Protein AF-A0A916NRS0-F1 (afdb_monomer_lite)

Sequence (95 aa):
MTFYEELRAFFKKYDPARIRLAKKIAAKYRKPRGQKAVMRRLKEVYAAGGPDKFDFSAGKKPAVEAAPVAEAPVVEEATSENTENSSDERTEVSE

Radius of gyration: 20.65 Å; chains: 1; bounding box: 33×52×65 Å

Structure (mmCIF, N/CA/C/O backbone):
data_AF-A0A916NRS0-F1
#
_entry.id   AF-A0A916NRS0-F1
#
loop_
_atom_site.group_PDB
_atom_site.id
_atom_site.type_symbol
_atom_site.label_atom_id
_atom_site.label_alt_id
_atom_site.label_comp_id
_atom_site.label_asym_id
_atom_site.label_entity_id
_atom_site.label_seq_id
_atom_site.pdbx_PDB_ins_code
_atom_site.Cartn_x
_atom_site.Cartn_y
_atom_site.Cartn_z
_atom_site.occupancy
_atom_site.B_iso_or_equiv
_atom_site.auth_seq_id
_atom_site.auth_comp_id
_atom_site.auth_asym_id
_atom_site.auth_atom_id
_atom_site.pdbx_PDB_model_num
ATOM 1 N N . MET A 1 1 ? 1.138 11.663 9.158 1.00 71.38 1 MET A N 1
ATOM 2 C CA . MET A 1 1 ? 0.730 11.102 7.851 1.00 71.38 1 MET A CA 1
ATOM 3 C C . MET A 1 1 ? -0.428 10.141 8.043 1.00 71.38 1 MET A C 1
ATOM 5 O O . MET A 1 1 ? -0.470 9.441 9.050 1.00 71.38 1 MET A O 1
ATOM 9 N N . THR A 1 2 ? -1.376 10.119 7.108 1.00 89.50 2 THR A N 1
ATOM 10 C CA . THR A 1 2 ? -2.490 9.157 7.113 1.00 89.50 2 THR A CA 1
ATOM 11 C C . THR A 1 2 ? -2.100 7.845 6.424 1.00 89.50 2 THR A C 1
ATOM 13 O O . THR A 1 2 ? -1.259 7.820 5.530 1.00 89.50 2 THR A O 1
ATOM 16 N N . PHE A 1 3 ? -2.766 6.734 6.765 1.00 92.19 3 PHE A N 1
ATOM 17 C CA . PHE A 1 3 ? -2.526 5.438 6.107 1.00 92.19 3 PHE A CA 1
ATOM 18 C C . PHE A 1 3 ? -2.709 5.488 4.578 1.00 92.19 3 PHE A C 1
ATOM 20 O O . PHE A 1 3 ? -2.026 4.798 3.823 1.00 92.19 3 PHE A O 1
ATOM 27 N N . TYR A 1 4 ? -3.638 6.320 4.102 1.00 93.81 4 TYR A N 1
ATOM 28 C CA . TYR A 1 4 ? -3.833 6.533 2.673 1.00 93.81 4 TYR A CA 1
ATOM 29 C C . TYR A 1 4 ? -2.653 7.272 2.029 1.00 93.81 4 TYR A C 1
ATOM 31 O O . TYR A 1 4 ? -2.246 6.896 0.931 1.00 93.81 4 TYR A O 1
ATOM 39 N N . GLU A 1 5 ? -2.098 8.291 2.690 1.00 94.06 5 GLU A N 1
ATOM 40 C CA . GLU A 1 5 ? -0.900 8.996 2.215 1.00 94.06 5 GLU A CA 1
ATOM 41 C C . GLU A 1 5 ? 0.297 8.056 2.120 1.00 94.06 5 GLU A C 1
ATOM 43 O O . GLU A 1 5 ? 0.983 8.065 1.099 1.00 94.06 5 GLU A O 1
ATOM 48 N N . GLU A 1 6 ? 0.493 7.193 3.119 1.00 93.19 6 GLU A N 1
ATOM 49 C CA . GLU A 1 6 ? 1.562 6.190 3.104 1.00 93.19 6 GLU A CA 1
ATOM 50 C C . GLU A 1 6 ? 1.424 5.230 1.917 1.00 93.19 6 GLU A C 1
ATOM 52 O O . GLU A 1 6 ? 2.379 5.018 1.167 1.00 93.19 6 GLU A O 1
ATOM 57 N N . LEU A 1 7 ? 0.221 4.687 1.692 1.00 94.38 7 LEU A N 1
ATOM 58 C CA . LEU A 1 7 ? -0.049 3.833 0.534 1.00 94.38 7 LEU A CA 1
ATOM 59 C C . LEU A 1 7 ? 0.153 4.591 -0.777 1.00 94.38 7 LEU A C 1
ATOM 61 O O . LEU A 1 7 ? 0.740 4.063 -1.717 1.00 94.38 7 LEU A O 1
ATOM 65 N N . ARG A 1 8 ? -0.331 5.832 -0.862 1.00 94.69 8 ARG A N 1
ATOM 66 C CA . ARG A 1 8 ? -0.210 6.648 -2.072 1.00 94.69 8 ARG A CA 1
ATOM 67 C C . ARG A 1 8 ? 1.254 6.932 -2.396 1.00 94.69 8 ARG A C 1
ATOM 69 O O . ARG A 1 8 ? 1.626 6.811 -3.559 1.00 94.69 8 ARG A O 1
ATOM 76 N N . ALA A 1 9 ? 2.067 7.273 -1.398 1.00 94.50 9 ALA A N 1
ATOM 77 C CA . ALA A 1 9 ? 3.504 7.473 -1.556 1.00 94.50 9 ALA A CA 1
ATOM 78 C C . ALA A 1 9 ? 4.204 6.173 -1.976 1.00 94.50 9 ALA A C 1
ATOM 80 O O . ALA A 1 9 ? 5.002 6.180 -2.913 1.00 94.50 9 ALA A O 1
ATOM 81 N N . PHE A 1 10 ? 3.837 5.047 -1.356 1.00 94.31 10 PHE A N 1
ATOM 82 C CA . PHE A 1 10 ? 4.352 3.726 -1.710 1.00 94.31 10 PHE A CA 1
ATOM 83 C C . PHE A 1 10 ? 4.063 3.371 -3.176 1.00 94.31 10 PHE A C 1
ATOM 85 O O . PHE A 1 10 ? 4.989 3.115 -3.944 1.00 94.31 10 PHE A O 1
ATOM 92 N N . PHE A 1 11 ? 2.799 3.431 -3.604 1.00 93.81 11 PHE A N 1
ATOM 93 C CA . PHE A 1 11 ? 2.438 3.145 -4.995 1.00 93.81 11 PHE A CA 1
ATOM 94 C C . PHE A 1 11 ? 3.044 4.165 -5.961 1.00 93.81 11 PHE A C 1
ATOM 96 O O . PHE A 1 11 ? 3.499 3.781 -7.026 1.00 93.81 11 PHE A O 1
ATOM 103 N N . LYS A 1 12 ? 3.149 5.449 -5.601 1.00 94.44 12 LYS A N 1
ATOM 104 C CA . LYS A 1 12 ? 3.804 6.443 -6.467 1.00 94.44 12 LYS A CA 1
ATOM 105 C C . LYS A 1 12 ? 5.278 6.102 -6.740 1.00 94.44 12 LYS A C 1
ATOM 107 O O . LYS A 1 12 ? 5.746 6.377 -7.839 1.00 94.44 12 LYS A O 1
ATOM 112 N N . LYS A 1 13 ? 5.982 5.510 -5.766 1.00 93.50 13 LYS A N 1
ATOM 113 C CA . LYS A 1 13 ? 7.396 5.118 -5.890 1.00 93.50 13 LYS A CA 1
ATOM 114 C C . LYS A 1 13 ? 7.590 3.800 -6.645 1.00 93.50 13 LYS A C 1
ATOM 116 O O . LYS A 1 13 ? 8.486 3.724 -7.474 1.00 93.50 13 LYS A 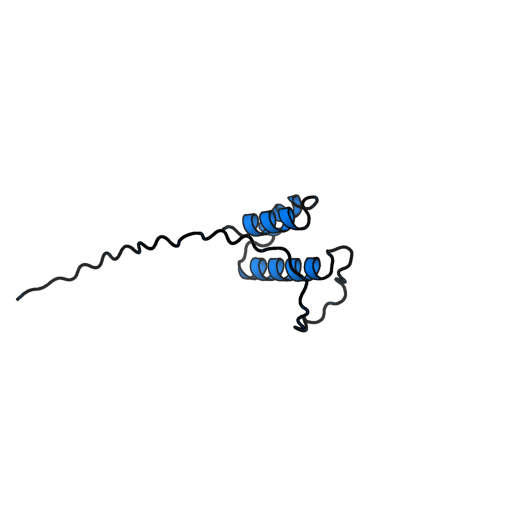O 1
ATOM 121 N N . TYR A 1 14 ? 6.783 2.779 -6.348 1.00 91.06 14 TYR A N 1
ATOM 122 C CA . TYR A 1 14 ? 7.010 1.417 -6.858 1.00 91.06 14 TYR A CA 1
ATOM 123 C C . TYR A 1 14 ? 6.087 1.010 -8.014 1.00 91.06 14 TYR A C 1
ATOM 125 O O . TYR A 1 14 ? 6.478 0.186 -8.833 1.00 91.06 14 TYR A O 1
ATOM 133 N N . ASP A 1 15 ? 4.862 1.540 -8.079 1.00 90.81 15 ASP A N 1
ATOM 134 C CA . ASP A 1 15 ? 3.845 1.118 -9.052 1.00 90.81 15 ASP A CA 1
ATOM 135 C C . ASP A 1 15 ? 2.747 2.188 -9.242 1.00 90.81 15 ASP A C 1
ATOM 137 O O . ASP A 1 15 ? 1.634 2.087 -8.695 1.00 90.81 15 ASP A O 1
ATOM 141 N N . PRO A 1 16 ? 3.049 3.266 -9.992 1.00 92.31 16 PRO A N 1
ATOM 142 C CA . PRO A 1 16 ? 2.121 4.377 -10.173 1.00 92.31 16 PRO A CA 1
ATOM 143 C C . PRO A 1 16 ? 0.867 3.968 -10.959 1.00 92.31 16 PRO A C 1
ATOM 145 O O . PRO A 1 16 ? -0.195 4.567 -10.769 1.00 92.31 16 PRO A O 1
ATOM 148 N N . ALA A 1 17 ? 0.945 2.913 -11.779 1.00 92.69 17 ALA A N 1
ATOM 149 C CA . ALA A 1 17 ? -0.200 2.374 -12.512 1.00 92.69 17 ALA A CA 1
ATOM 150 C C . ALA A 1 17 ? -1.301 1.869 -11.561 1.00 92.69 17 ALA A C 1
ATOM 152 O O . ALA A 1 17 ? -2.495 1.989 -11.855 1.00 92.69 17 ALA A O 1
ATOM 153 N N . ARG A 1 18 ? -0.922 1.374 -10.374 1.00 90.06 18 ARG A N 1
ATOM 154 C CA . ARG A 1 18 ? -1.854 0.854 -9.360 1.00 90.06 18 ARG A CA 1
AT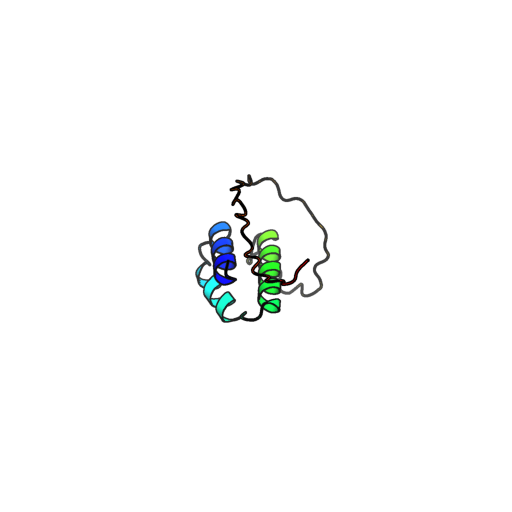OM 155 C C . ARG A 1 18 ? -2.214 1.866 -8.269 1.00 90.06 18 ARG A C 1
ATOM 157 O O . ARG A 1 18 ? -2.848 1.489 -7.287 1.00 90.06 18 ARG A O 1
ATOM 164 N N . ILE A 1 19 ? -1.946 3.166 -8.437 1.00 92.75 19 ILE A N 1
ATOM 165 C CA . ILE A 1 19 ? -2.195 4.181 -7.388 1.00 92.75 19 ILE A CA 1
ATOM 166 C C . ILE A 1 19 ? -3.658 4.247 -6.908 1.00 92.75 19 ILE A C 1
ATOM 168 O O . ILE A 1 19 ? -3.932 4.530 -5.742 1.00 92.75 19 ILE A O 1
ATOM 172 N N . ARG A 1 20 ? -4.626 3.914 -7.776 1.00 92.12 20 ARG A N 1
ATOM 173 C CA . ARG A 1 20 ? -6.055 3.823 -7.411 1.00 92.12 20 ARG A CA 1
ATOM 174 C C . ARG A 1 20 ? -6.330 2.743 -6.358 1.00 92.12 20 ARG A C 1
ATOM 176 O O . ARG A 1 20 ? -7.316 2.839 -5.623 1.00 92.12 20 ARG A O 1
ATOM 183 N N . LEU A 1 21 ? -5.463 1.736 -6.259 1.00 91.69 21 LEU A N 1
ATOM 184 C CA . LEU A 1 21 ? -5.559 0.667 -5.273 1.00 91.69 21 LEU A CA 1
ATOM 185 C C . LEU A 1 21 ? -5.307 1.182 -3.851 1.00 91.69 21 LEU A C 1
ATOM 187 O O . LEU A 1 21 ? -5.964 0.702 -2.930 1.00 91.69 21 LEU A O 1
ATOM 191 N N . ALA A 1 22 ? -4.476 2.218 -3.675 1.00 93.38 22 ALA A N 1
ATOM 192 C CA . ALA A 1 22 ? -4.245 2.860 -2.378 1.00 93.38 22 ALA A CA 1
ATOM 193 C C . ALA A 1 22 ? -5.565 3.272 -1.706 1.00 93.38 22 ALA A C 1
ATOM 195 O O . ALA A 1 22 ? -5.807 2.957 -0.541 1.00 93.38 22 ALA A O 1
ATOM 196 N N . LYS A 1 23 ? -6.471 3.897 -2.474 1.00 92.75 23 LYS A N 1
ATOM 197 C CA . LYS A 1 23 ? -7.786 4.329 -1.976 1.00 92.75 23 LYS A CA 1
ATOM 198 C C . LYS A 1 23 ? -8.665 3.139 -1.586 1.00 92.75 23 LYS A C 1
ATOM 200 O O . LYS A 1 23 ? -9.309 3.171 -0.540 1.00 92.75 23 LYS A O 1
ATOM 205 N N . LYS A 1 24 ? -8.671 2.073 -2.398 1.00 93.94 24 LYS A N 1
ATOM 206 C CA . LYS A 1 24 ? -9.443 0.847 -2.120 1.00 93.94 24 LYS A CA 1
ATOM 207 C C . LYS A 1 24 ? -8.943 0.137 -0.857 1.00 93.94 24 LYS A C 1
ATOM 209 O O . LYS A 1 24 ? -9.752 -0.286 -0.034 1.00 93.94 24 LYS A O 1
ATOM 214 N N . ILE A 1 25 ? -7.625 0.040 -0.685 1.00 93.19 25 ILE A N 1
ATOM 215 C CA . ILE A 1 25 ? -7.006 -0.575 0.493 1.00 93.19 25 ILE A CA 1
ATOM 216 C C . ILE A 1 25 ? -7.305 0.261 1.741 1.00 93.19 25 ILE A C 1
ATOM 218 O O . ILE A 1 25 ? -7.803 -0.284 2.725 1.00 93.19 25 ILE A O 1
ATOM 222 N N . ALA A 1 26 ? -7.088 1.577 1.697 1.00 92.69 26 ALA A N 1
ATOM 223 C CA . ALA A 1 26 ? -7.376 2.459 2.827 1.00 92.69 26 ALA A CA 1
ATOM 224 C C . ALA A 1 26 ? -8.852 2.402 3.258 1.00 92.69 26 ALA A C 1
ATOM 226 O O . ALA A 1 26 ? -9.150 2.351 4.451 1.00 92.69 26 ALA A O 1
ATOM 227 N N . ALA A 1 27 ? -9.781 2.329 2.298 1.00 92.94 27 ALA A N 1
ATOM 228 C CA . ALA A 1 27 ? -11.208 2.206 2.587 1.00 92.94 27 ALA A CA 1
ATOM 229 C C . ALA A 1 27 ? -11.568 0.888 3.298 1.00 92.94 27 ALA A C 1
ATOM 231 O O . ALA A 1 27 ? -12.439 0.888 4.174 1.00 92.94 27 ALA A O 1
ATOM 232 N N . LYS A 1 28 ? -10.898 -0.216 2.933 1.00 94.25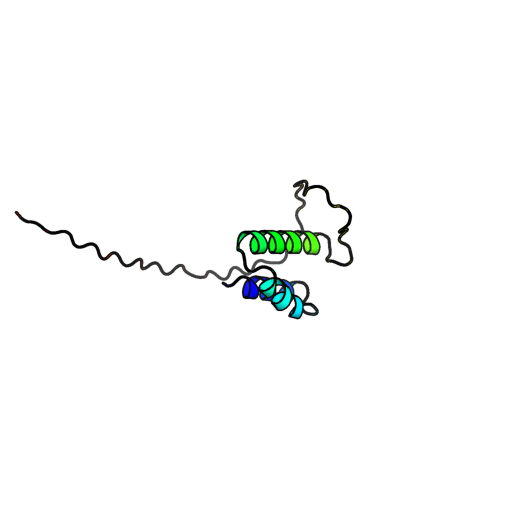 28 LYS A N 1
ATOM 233 C CA . LYS A 1 28 ? -11.132 -1.561 3.483 1.00 94.25 28 LYS A CA 1
ATOM 234 C C . LYS A 1 28 ? -10.468 -1.763 4.849 1.00 94.25 28 LYS A C 1
ATOM 236 O O . LYS A 1 28 ? -11.054 -2.386 5.731 1.00 94.25 28 LYS A O 1
ATOM 241 N N . TYR A 1 29 ? -9.265 -1.227 5.046 1.00 92.31 29 TYR A N 1
ATOM 242 C CA . TYR A 1 29 ? -8.474 -1.408 6.266 1.00 92.31 29 TYR A CA 1
ATOM 243 C C . TYR A 1 29 ? -8.478 -0.137 7.117 1.00 92.31 29 TYR A C 1
ATOM 245 O O . TYR A 1 29 ? -7.522 0.633 7.148 1.00 92.31 29 TYR A O 1
ATOM 253 N N . ARG A 1 30 ? -9.579 0.065 7.850 1.00 89.56 30 ARG A N 1
ATOM 254 C CA . ARG A 1 30 ? -9.754 1.225 8.743 1.00 89.56 30 ARG A CA 1
ATOM 255 C C . ARG A 1 30 ? -9.094 1.057 10.112 1.00 89.56 30 ARG A C 1
ATOM 257 O O . ARG A 1 30 ? -8.809 2.041 10.778 1.00 89.56 30 ARG A O 1
ATOM 264 N N . LYS A 1 31 ? -8.866 -0.188 10.546 1.00 94.12 31 LYS A N 1
ATOM 265 C CA . LYS A 1 31 ? -8.283 -0.489 11.861 1.00 94.12 31 LYS A CA 1
ATOM 266 C C . LYS A 1 31 ? -6.750 -0.457 11.802 1.00 94.12 31 LYS A C 1
ATOM 268 O O . LYS A 1 31 ? -6.186 -1.082 10.900 1.00 94.12 31 LYS A O 1
ATOM 273 N N . PRO A 1 32 ? -6.065 0.114 12.807 1.00 89.19 32 PRO A N 1
ATOM 274 C CA . PRO A 1 32 ? -4.607 0.287 12.800 1.00 89.19 32 PRO A CA 1
ATOM 275 C C . PRO A 1 32 ? -3.836 -1.039 12.698 1.00 89.19 32 PRO A C 1
ATOM 277 O O . PRO A 1 32 ? -2.835 -1.133 11.990 1.00 89.19 32 PRO A O 1
ATOM 280 N N . ARG A 1 33 ? -4.330 -2.116 13.327 1.00 90.75 33 ARG A N 1
ATOM 281 C CA . ARG A 1 33 ? -3.725 -3.458 13.204 1.00 90.75 33 ARG A CA 1
ATOM 282 C C . ARG A 1 33 ? -3.743 -3.974 11.759 1.00 90.75 33 ARG A C 1
ATOM 284 O O . ARG A 1 33 ? -2.770 -4.573 11.311 1.00 90.75 33 ARG A O 1
ATOM 291 N N . GLY A 1 34 ? -4.839 -3.735 11.036 1.00 91.69 34 GLY A N 1
ATOM 292 C CA . GLY A 1 34 ? -4.982 -4.134 9.634 1.00 91.69 34 GLY A CA 1
ATOM 293 C C . GLY A 1 34 ? -4.105 -3.297 8.708 1.00 91.69 34 GLY A C 1
ATOM 294 O O . GLY A 1 34 ? -3.468 -3.842 7.815 1.00 91.69 34 GLY A O 1
ATOM 295 N N . GLN A 1 35 ? -4.008 -1.997 8.979 1.00 92.44 35 GLN A N 1
ATOM 296 C CA . GLN A 1 35 ? -3.152 -1.069 8.240 1.00 92.44 35 GLN A CA 1
ATOM 297 C C . GLN A 1 35 ? -1.683 -1.502 8.271 1.00 92.44 35 GLN A C 1
ATOM 299 O O . GLN A 1 35 ? -1.073 -1.719 7.222 1.00 92.44 35 GLN A O 1
ATOM 304 N N . LYS A 1 36 ? -1.148 -1.746 9.476 1.00 91.12 36 LYS A N 1
ATOM 305 C CA . LYS A 1 36 ? 0.231 -2.226 9.662 1.00 91.12 36 LYS A CA 1
ATOM 306 C C . LYS A 1 36 ? 0.480 -3.560 8.952 1.00 91.12 36 LYS A C 1
ATOM 308 O O . LYS A 1 36 ? 1.501 -3.723 8.288 1.00 91.12 36 LYS A O 1
ATOM 313 N N . ALA A 1 37 ? -0.459 -4.503 9.055 1.00 93.12 37 ALA A N 1
ATOM 314 C CA . ALA A 1 37 ? -0.336 -5.809 8.409 1.00 93.12 37 ALA A CA 1
ATOM 315 C C . ALA A 1 37 ? -0.308 -5.706 6.874 1.00 93.12 37 ALA A C 1
ATOM 317 O O . ALA A 1 37 ? 0.504 -6.370 6.232 1.00 93.12 37 ALA A O 1
ATOM 318 N N . VAL A 1 38 ? -1.155 -4.853 6.291 1.00 93.00 38 VAL A N 1
ATOM 319 C CA . VAL A 1 38 ? -1.208 -4.660 4.836 1.00 93.00 38 VAL A CA 1
ATOM 320 C C . VAL A 1 38 ? 0.045 -3.974 4.316 1.00 93.00 38 VAL A C 1
ATOM 322 O O . VAL A 1 38 ? 0.609 -4.442 3.332 1.00 93.00 38 VAL A O 1
ATOM 325 N N . MET A 1 39 ? 0.525 -2.921 4.981 1.00 92.62 39 MET A N 1
ATOM 326 C CA . MET A 1 39 ? 1.766 -2.261 4.563 1.00 92.62 39 MET A CA 1
ATOM 327 C C . MET A 1 39 ? 2.968 -3.194 4.652 1.00 92.62 39 MET A C 1
ATOM 329 O O . MET A 1 39 ? 3.789 -3.206 3.739 1.00 92.62 39 MET A O 1
ATOM 333 N N . ARG A 1 40 ? 3.052 -4.029 5.697 1.00 92.69 40 ARG A N 1
ATOM 334 C CA . ARG A 1 40 ? 4.097 -5.058 5.778 1.00 92.69 40 ARG A CA 1
ATOM 335 C C . ARG A 1 40 ? 4.013 -6.026 4.598 1.00 92.69 40 ARG A C 1
ATOM 337 O O . ARG A 1 40 ? 5.016 -6.260 3.936 1.00 92.69 40 ARG A O 1
ATOM 344 N N . ARG A 1 41 ? 2.813 -6.523 4.283 1.00 90.94 41 ARG A N 1
ATOM 345 C CA . ARG A 1 41 ? 2.628 -7.464 3.173 1.00 90.94 41 ARG A CA 1
ATOM 346 C C . ARG A 1 41 ? 2.916 -6.833 1.812 1.00 90.94 41 ARG A C 1
ATOM 348 O O . ARG A 1 41 ? 3.502 -7.490 0.967 1.00 90.94 41 ARG A O 1
ATOM 355 N N . LEU A 1 42 ? 2.549 -5.569 1.601 1.00 91.81 42 LEU A N 1
ATOM 356 C CA . LEU A 1 42 ? 2.909 -4.837 0.384 1.00 91.81 42 LEU A CA 1
ATOM 357 C C . LEU A 1 42 ? 4.428 -4.730 0.245 1.00 91.81 42 LEU A C 1
ATOM 359 O O . LEU A 1 42 ? 4.956 -5.034 -0.817 1.00 91.81 42 LEU A O 1
ATOM 363 N N . LYS A 1 43 ? 5.144 -4.380 1.316 1.00 91.69 43 LYS A N 1
ATOM 364 C CA . LYS A 1 43 ? 6.612 -4.354 1.287 1.00 91.69 43 LYS A CA 1
ATOM 365 C C . LYS A 1 43 ? 7.200 -5.722 0.931 1.00 91.69 43 LYS A C 1
ATOM 367 O O . LYS A 1 43 ? 8.057 -5.775 0.063 1.00 91.69 43 LYS A O 1
ATOM 372 N N . GLU A 1 44 ? 6.704 -6.808 1.528 1.00 90.50 44 GLU A N 1
ATOM 373 C CA . GLU A 1 44 ? 7.131 -8.181 1.198 1.00 90.50 44 GLU A CA 1
ATOM 374 C C . GLU A 1 44 ? 6.891 -8.518 -0.286 1.00 90.50 44 GLU A C 1
ATOM 376 O O . GLU A 1 44 ? 7.785 -9.012 -0.967 1.00 90.50 44 GLU A O 1
ATOM 381 N N . VAL A 1 45 ? 5.700 -8.204 -0.807 1.00 89.75 45 VAL A N 1
ATOM 382 C CA . VAL A 1 45 ? 5.326 -8.465 -2.207 1.00 89.75 45 VAL A CA 1
ATOM 383 C C . VAL A 1 45 ? 6.226 -7.710 -3.178 1.00 89.75 45 VAL A C 1
ATOM 385 O O . VAL A 1 45 ? 6.724 -8.283 -4.144 1.00 89.75 45 VAL A O 1
ATOM 388 N N . TYR A 1 46 ? 6.448 -6.422 -2.932 1.00 89.88 46 TYR A N 1
ATOM 389 C CA . TYR A 1 46 ? 7.262 -5.596 -3.819 1.00 89.88 46 TYR A CA 1
ATOM 390 C C . TYR A 1 46 ? 8.767 -5.848 -3.647 1.00 89.88 46 TYR A C 1
ATOM 392 O O . TYR A 1 46 ? 9.499 -5.719 -4.623 1.00 89.88 46 TYR A O 1
ATOM 400 N N . ALA A 1 47 ? 9.222 -6.305 -2.476 1.00 88.94 47 ALA A N 1
ATOM 401 C CA . ALA A 1 47 ? 10.586 -6.804 -2.290 1.00 88.94 47 ALA A CA 1
ATOM 402 C C . ALA A 1 47 ? 10.853 -8.084 -3.104 1.00 88.94 47 ALA A C 1
ATOM 404 O O . ALA A 1 47 ? 11.952 -8.262 -3.617 1.00 88.94 47 ALA A O 1
ATOM 405 N N . ALA A 1 48 ? 9.843 -8.938 -3.294 1.00 87.25 48 ALA A N 1
ATOM 406 C CA . ALA A 1 48 ? 9.938 -10.148 -4.118 1.00 87.25 48 ALA A CA 1
ATOM 407 C C . ALA A 1 48 ? 9.851 -9.891 -5.642 1.00 87.25 48 ALA A C 1
ATOM 409 O O . ALA A 1 48 ? 9.766 -10.837 -6.425 1.00 87.25 48 ALA A O 1
ATOM 410 N N . GLY A 1 49 ? 9.846 -8.628 -6.084 1.00 86.25 49 GLY A N 1
ATOM 411 C CA . GLY A 1 49 ? 9.714 -8.262 -7.500 1.00 86.25 49 GLY A CA 1
ATOM 412 C C . GLY A 1 49 ? 8.286 -7.933 -7.939 1.00 86.25 49 GLY A C 1
ATOM 413 O O . GLY A 1 49 ? 8.012 -7.852 -9.135 1.00 86.25 49 GLY A O 1
ATOM 414 N N . GLY A 1 50 ? 7.380 -7.716 -6.985 1.00 85.81 50 GLY A N 1
ATOM 415 C CA . GLY A 1 50 ? 6.027 -7.250 -7.245 1.00 85.81 50 GLY A CA 1
ATOM 416 C C . GLY A 1 50 ? 4.976 -8.362 -7.276 1.00 85.81 50 GLY A C 1
ATOM 417 O O . GLY A 1 50 ? 5.279 -9.552 -7.189 1.00 85.81 50 GLY A O 1
ATOM 418 N N . PRO A 1 51 ? 3.698 -7.971 -7.393 1.00 84.31 51 PRO A N 1
ATOM 419 C CA . PRO A 1 51 ? 2.558 -8.883 -7.307 1.00 84.31 51 PRO A CA 1
ATOM 420 C C . PRO A 1 51 ? 2.519 -9.949 -8.406 1.00 84.31 51 PRO A C 1
ATOM 422 O O . PRO A 1 51 ? 1.859 -10.961 -8.216 1.00 84.31 51 PRO A O 1
ATOM 425 N N . ASP A 1 52 ? 3.224 -9.751 -9.519 1.00 82.25 52 ASP A N 1
ATOM 426 C CA . ASP A 1 52 ? 3.240 -10.705 -10.632 1.00 82.25 52 ASP A CA 1
ATOM 427 C C . ASP A 1 52 ? 4.194 -11.886 -10.366 1.00 82.25 52 ASP A C 1
ATOM 429 O O . ASP A 1 52 ? 4.027 -12.958 -10.942 1.00 82.25 52 ASP A O 1
ATOM 433 N N . LYS A 1 53 ? 5.181 -11.708 -9.474 1.00 78.25 53 LYS A N 1
ATOM 434 C CA . LYS A 1 53 ? 6.144 -12.751 -9.073 1.00 78.25 53 LYS A CA 1
ATOM 435 C C . LYS A 1 53 ? 5.924 -13.285 -7.660 1.00 78.25 53 LYS A C 1
ATOM 437 O O . LYS A 1 53 ? 6.600 -14.222 -7.246 1.00 78.25 53 LYS A O 1
ATOM 442 N N . PHE A 1 54 ? 4.998 -12.691 -6.913 1.00 77.50 54 PHE A N 1
ATOM 443 C CA . PHE A 1 54 ? 4.733 -13.085 -5.542 1.00 77.50 54 PHE A CA 1
ATOM 444 C C . PHE A 1 54 ? 3.771 -14.271 -5.482 1.00 77.50 54 PHE A C 1
ATOM 446 O O . PHE A 1 54 ? 2.620 -14.176 -5.909 1.00 77.50 54 PHE A O 1
ATOM 453 N N . ASP A 1 55 ? 4.219 -15.375 -4.892 1.00 77.25 55 ASP A N 1
ATOM 454 C CA . ASP A 1 55 ? 3.363 -16.532 -4.664 1.00 77.25 55 ASP A CA 1
ATOM 455 C C . ASP A 1 55 ? 2.443 -16.304 -3.450 1.00 77.25 55 ASP A C 1
ATOM 457 O O . ASP A 1 55 ? 2.847 -16.361 -2.285 1.00 77.25 55 ASP A O 1
ATOM 461 N N . PHE A 1 56 ? 1.165 -16.044 -3.726 1.00 73.38 56 PHE A N 1
ATOM 462 C CA . PHE A 1 56 ? 0.136 -15.874 -2.698 1.00 73.38 56 PHE A CA 1
ATOM 463 C C . PHE A 1 56 ? -0.346 -17.203 -2.097 1.00 73.38 56 PHE A C 1
ATOM 465 O O . PHE A 1 56 ? -0.996 -17.184 -1.048 1.00 73.38 56 PHE A O 1
ATOM 472 N N . SER A 1 57 ? -0.032 -18.337 -2.732 1.00 69.12 57 SER A N 1
ATOM 473 C CA . SER A 1 57 ? -0.397 -19.683 -2.276 1.00 69.12 57 SER A CA 1
ATOM 474 C C . SER A 1 57 ? 0.574 -20.238 -1.230 1.00 69.12 57 SER A C 1
ATOM 476 O O . SER A 1 57 ? 0.184 -21.088 -0.425 1.00 69.12 57 SER A O 1
ATOM 478 N N . ALA A 1 58 ? 1.782 -19.665 -1.142 1.00 60.22 58 ALA A N 1
ATOM 479 C CA . ALA A 1 58 ? 2.756 -19.880 -0.073 1.00 60.22 58 ALA A CA 1
ATOM 480 C C . ALA A 1 58 ? 2.300 -19.225 1.251 1.00 60.22 58 ALA A C 1
ATOM 482 O O . ALA A 1 58 ? 2.976 -18.410 1.884 1.00 60.22 58 ALA A O 1
ATOM 483 N N . GLY A 1 59 ? 1.090 -19.559 1.692 1.00 58.81 59 GLY A N 1
ATOM 484 C CA . GLY A 1 59 ? 0.545 -19.200 2.988 1.00 58.81 59 GLY A CA 1
ATOM 485 C C . GLY A 1 59 ? 1.194 -20.020 4.098 1.00 58.81 59 GLY A C 1
ATOM 486 O O . GLY A 1 59 ? 0.519 -20.827 4.726 1.00 58.81 59 GLY A O 1
ATOM 487 N N . LYS A 1 60 ? 2.488 -19.825 4.374 1.00 48.41 60 LYS A N 1
ATOM 488 C CA . LYS A 1 60 ? 3.115 -20.281 5.625 1.00 48.41 60 LYS A CA 1
ATOM 489 C C . LYS A 1 60 ? 4.345 -19.437 5.962 1.00 48.41 60 LYS A C 1
ATOM 491 O O . LYS A 1 60 ? 5.398 -19.633 5.386 1.00 48.41 60 LYS A O 1
ATOM 496 N N . LYS A 1 61 ? 4.139 -18.559 6.958 1.00 47.81 61 LYS A N 1
ATOM 497 C CA . LYS A 1 61 ? 5.095 -17.797 7.791 1.00 47.81 61 LYS A CA 1
ATOM 498 C C . LYS A 1 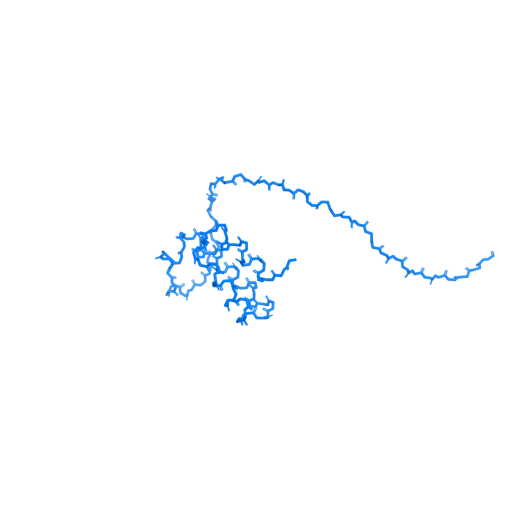61 ? 6.150 -16.958 7.038 1.00 47.81 61 LYS A C 1
ATOM 500 O O . LYS A 1 61 ? 6.922 -17.515 6.274 1.00 47.81 61 LYS A O 1
ATOM 505 N N . PRO A 1 62 ? 6.293 -15.647 7.319 1.00 46.34 62 PRO A N 1
ATOM 506 C CA . PRO A 1 62 ? 7.534 -14.973 6.968 1.00 46.34 62 PRO A CA 1
ATOM 507 C C . PRO A 1 62 ? 8.637 -15.566 7.855 1.00 46.34 62 PRO A C 1
ATOM 509 O O . PRO A 1 62 ? 8.715 -15.264 9.047 1.00 46.34 62 PRO A O 1
ATOM 512 N N . ALA A 1 63 ? 9.435 -16.471 7.291 1.00 43.78 63 ALA A N 1
ATOM 513 C CA . ALA A 1 63 ? 10.782 -16.700 7.773 1.00 43.78 63 ALA A CA 1
ATOM 514 C C . ALA A 1 63 ? 11.541 -15.404 7.495 1.00 43.78 63 ALA A C 1
ATOM 516 O O . ALA A 1 63 ? 11.667 -14.960 6.355 1.00 43.78 63 ALA A O 1
ATOM 517 N N . VAL A 1 64 ? 11.919 -14.742 8.578 1.00 53.69 64 VAL A N 1
ATOM 518 C CA . VAL A 1 64 ? 12.851 -13.630 8.559 1.00 53.69 64 VAL A CA 1
ATOM 519 C C . VAL A 1 64 ? 14.183 -14.213 8.106 1.00 53.69 64 VAL A C 1
ATOM 521 O O . VAL A 1 64 ? 14.894 -14.785 8.919 1.00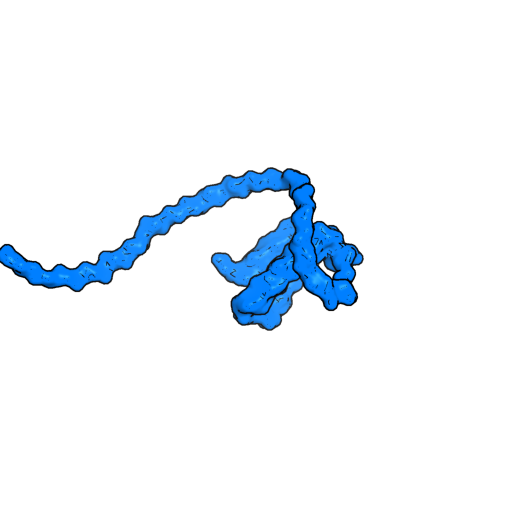 53.69 64 VAL A O 1
ATOM 524 N N . GLU A 1 65 ? 14.510 -14.090 6.826 1.00 45.94 65 GLU A N 1
ATOM 525 C CA . GLU A 1 65 ? 15.900 -14.104 6.385 1.00 45.94 65 GLU A CA 1
ATOM 526 C C . GLU A 1 65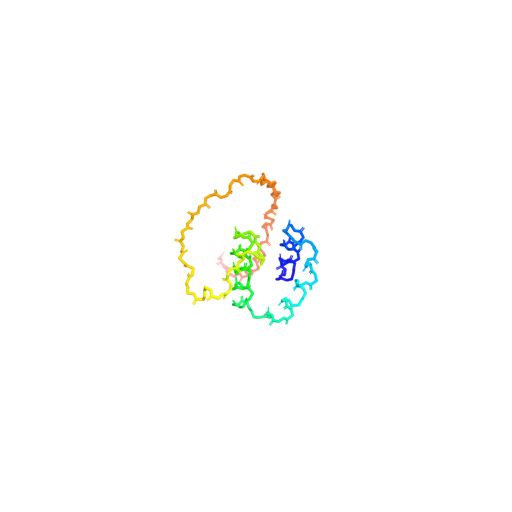 ? 16.137 -12.876 5.515 1.00 45.94 65 GLU A C 1
ATOM 528 O O . GLU A 1 65 ? 15.492 -12.641 4.493 1.00 45.94 65 GLU A O 1
ATOM 533 N N . ALA A 1 66 ? 17.011 -12.026 6.038 1.00 58.59 66 ALA A N 1
ATOM 534 C CA . ALA A 1 66 ? 17.487 -10.818 5.413 1.00 58.59 66 ALA A CA 1
ATOM 535 C C . ALA A 1 66 ? 18.360 -11.161 4.199 1.00 58.59 66 ALA A C 1
ATOM 537 O O . ALA A 1 66 ? 19.228 -12.025 4.284 1.00 58.59 66 ALA A O 1
ATOM 538 N N . ALA A 1 67 ? 18.201 -10.410 3.111 1.00 44.75 67 ALA A N 1
ATOM 539 C CA . ALA A 1 67 ? 19.262 -10.214 2.132 1.00 44.75 67 ALA A CA 1
ATOM 540 C C . ALA A 1 67 ? 19.260 -8.741 1.671 1.00 44.75 67 ALA A C 1
ATOM 542 O O . ALA A 1 67 ? 18.182 -8.172 1.463 1.00 44.75 67 ALA A O 1
ATOM 543 N N . PRO A 1 68 ? 20.439 -8.101 1.560 1.00 46.38 68 PRO A N 1
ATOM 544 C CA . PRO A 1 68 ? 20.578 -6.672 1.314 1.00 46.38 68 PRO A CA 1
ATOM 545 C C . PRO A 1 68 ? 20.342 -6.374 -0.169 1.00 46.38 68 PRO A C 1
ATOM 547 O O . PRO A 1 68 ? 21.149 -6.732 -1.024 1.00 46.38 68 PRO A O 1
ATOM 550 N N . VAL A 1 69 ? 19.235 -5.709 -0.490 1.00 47.78 69 VAL A N 1
ATOM 551 C CA . VAL A 1 69 ? 19.039 -5.142 -1.828 1.00 47.78 69 VAL A CA 1
ATOM 552 C C . VAL A 1 69 ? 19.708 -3.776 -1.881 1.00 47.78 69 VAL A C 1
ATOM 554 O O . VAL A 1 69 ? 19.290 -2.838 -1.207 1.00 47.78 69 VAL A O 1
ATOM 557 N N . ALA A 1 70 ? 20.787 -3.770 -2.659 1.00 46.06 70 ALA A N 1
ATOM 558 C CA . ALA A 1 70 ? 21.545 -2.677 -3.243 1.00 46.06 70 ALA A CA 1
ATOM 559 C C . ALA A 1 70 ? 20.919 -1.272 -3.187 1.00 46.06 70 ALA A C 1
ATOM 561 O O . ALA A 1 70 ? 19.742 -1.060 -3.482 1.00 46.06 70 ALA A O 1
ATOM 562 N N . GLU A 1 71 ? 21.809 -0.331 -2.868 1.00 45.44 71 GLU A N 1
ATOM 563 C CA . GLU A 1 71 ? 21.717 1.121 -2.988 1.00 45.44 71 GLU A CA 1
ATOM 564 C C . GLU A 1 71 ? 20.675 1.635 -3.992 1.00 45.44 71 GLU A C 1
ATOM 566 O O . GLU A 1 71 ? 20.810 1.514 -5.208 1.00 45.44 71 GLU A O 1
ATOM 571 N N . ALA A 1 72 ? 19.689 2.354 -3.465 1.00 47.06 72 ALA A N 1
ATOM 572 C CA . ALA A 1 72 ? 19.166 3.540 -4.123 1.00 47.06 72 ALA A CA 1
ATOM 573 C C . ALA A 1 72 ? 19.337 4.694 -3.121 1.00 47.06 72 ALA A C 1
ATOM 575 O O . ALA A 1 72 ? 18.912 4.533 -1.971 1.00 47.06 72 ALA A O 1
ATOM 576 N N . PRO A 1 73 ? 19.978 5.815 -3.502 1.00 44.75 73 PRO A N 1
ATOM 577 C CA . PRO A 1 73 ? 20.394 6.843 -2.559 1.00 44.75 73 PRO A CA 1
ATOM 578 C C . PRO A 1 73 ? 19.194 7.421 -1.810 1.00 44.75 73 PRO A C 1
ATOM 580 O O . PRO A 1 73 ? 18.214 7.897 -2.390 1.00 44.75 73 PRO A O 1
ATOM 583 N N . VAL A 1 74 ? 19.304 7.330 -0.489 1.00 38.91 74 VAL A N 1
ATOM 584 C CA . VAL A 1 74 ? 18.462 7.989 0.497 1.00 38.91 74 VAL A CA 1
ATOM 585 C C . VAL A 1 74 ? 18.781 9.478 0.410 1.00 38.91 74 VAL A C 1
ATOM 587 O O . VAL A 1 74 ? 19.839 9.913 0.846 1.00 38.91 74 VAL A O 1
ATOM 590 N N . VAL A 1 75 ? 17.885 10.263 -0.185 1.00 44.41 75 VAL A N 1
ATOM 591 C CA . VAL A 1 75 ? 17.823 11.694 0.118 1.00 44.41 75 VAL A CA 1
ATOM 592 C C . VAL A 1 75 ? 17.171 11.819 1.489 1.00 44.41 75 VAL A C 1
ATOM 594 O O . VAL A 1 75 ? 15.958 11.663 1.637 1.00 44.41 75 VAL A O 1
ATOM 597 N N . GLU A 1 76 ? 18.022 11.999 2.496 1.00 47.16 76 GLU A N 1
ATOM 598 C CA . GLU A 1 76 ? 17.660 12.567 3.786 1.00 47.16 76 GLU A CA 1
ATOM 599 C C . GLU A 1 76 ? 17.110 13.973 3.535 1.00 47.16 76 GLU A C 1
ATOM 601 O O . GLU A 1 76 ? 17.845 14.870 3.131 1.00 47.16 76 GLU A O 1
ATOM 606 N N . GLU A 1 77 ? 15.816 14.178 3.760 1.00 41.72 77 GLU A N 1
ATOM 607 C CA . GLU A 1 77 ? 15.319 15.516 4.058 1.00 41.72 77 GLU A CA 1
ATOM 608 C C . GLU A 1 77 ? 14.969 15.526 5.541 1.00 41.72 77 GLU A C 1
ATOM 610 O O . GLU A 1 77 ? 13.974 14.951 5.988 1.00 41.72 77 GLU A O 1
ATOM 615 N N . ALA A 1 78 ? 15.889 16.109 6.305 1.00 47.53 78 ALA A N 1
ATOM 616 C CA . ALA A 1 78 ? 15.744 16.409 7.710 1.00 47.53 78 ALA A CA 1
ATOM 617 C C . ALA A 1 78 ? 14.505 17.288 7.920 1.00 47.53 78 ALA A C 1
ATOM 619 O O . ALA A 1 78 ? 14.512 18.477 7.611 1.00 47.53 78 ALA A O 1
ATOM 620 N N . THR A 1 79 ? 13.439 16.723 8.480 1.00 39.62 79 THR A N 1
ATOM 621 C CA . THR A 1 79 ? 12.383 17.534 9.084 1.00 39.62 79 THR A CA 1
ATOM 622 C C . THR A 1 79 ? 12.737 17.740 10.547 1.00 39.62 79 THR A C 1
ATOM 624 O O . THR A 1 79 ? 12.541 16.838 11.361 1.00 39.62 79 THR A O 1
ATOM 627 N N . SER A 1 80 ? 13.290 18.920 10.843 1.00 43.41 80 SER A N 1
ATOM 628 C CA . SER A 1 80 ? 13.456 19.457 12.194 1.00 43.41 80 SER A CA 1
ATOM 629 C C . SER A 1 80 ? 12.199 19.235 13.026 1.00 43.41 80 SER A C 1
ATOM 631 O O . SER A 1 80 ? 11.117 19.728 12.703 1.00 43.41 80 SER A O 1
ATOM 633 N N . GLU A 1 81 ? 12.375 18.506 14.118 1.00 41.69 81 GLU A N 1
ATOM 634 C CA . GLU A 1 81 ? 11.430 18.390 15.214 1.00 41.69 81 GLU A CA 1
ATOM 635 C C . GLU A 1 81 ? 11.415 19.740 15.951 1.00 41.69 81 GLU A C 1
ATOM 637 O O . GLU A 1 81 ? 12.317 20.054 16.726 1.00 41.69 81 GLU A O 1
ATOM 642 N N . ASN A 1 82 ? 10.440 20.599 15.633 1.00 41.09 82 ASN A N 1
ATOM 643 C CA . ASN A 1 82 ? 10.188 21.806 16.415 1.00 41.09 82 ASN A CA 1
ATOM 644 C C . ASN A 1 82 ? 9.435 21.403 17.686 1.00 41.09 82 ASN A C 1
ATOM 646 O O . ASN A 1 82 ? 8.217 21.213 17.682 1.00 41.09 82 ASN A O 1
ATOM 650 N N . THR A 1 83 ? 10.208 21.217 18.747 1.00 44.78 83 THR A N 1
ATOM 651 C CA . THR A 1 83 ? 9.766 21.026 20.124 1.00 44.78 83 THR A CA 1
ATOM 652 C C . THR A 1 83 ? 9.149 22.316 20.645 1.00 44.78 83 THR A C 1
ATOM 654 O O . THR A 1 83 ? 9.867 23.288 20.815 1.00 44.78 83 THR A O 1
ATOM 657 N N . GLU A 1 84 ? 7.861 22.313 20.980 1.00 44.25 84 GLU A N 1
ATOM 658 C CA . GLU A 1 84 ? 7.320 23.195 22.021 1.00 44.25 84 GLU A CA 1
ATOM 659 C C . GLU A 1 84 ? 6.091 22.517 22.636 1.00 44.25 84 GLU A C 1
ATOM 661 O O . GLU A 1 84 ? 4.940 22.696 22.238 1.00 44.25 84 GLU A O 1
ATOM 666 N N . ASN A 1 85 ? 6.386 21.629 23.585 1.00 42.38 85 ASN A N 1
ATOM 667 C CA . ASN A 1 85 ? 5.413 21.055 24.495 1.00 42.38 85 ASN A CA 1
ATOM 668 C C . ASN A 1 85 ? 5.019 22.146 25.501 1.00 42.38 85 ASN A C 1
ATOM 670 O O . ASN A 1 85 ? 5.829 22.555 26.329 1.00 42.38 85 ASN A O 1
ATOM 674 N N . SER A 1 86 ? 3.785 22.629 25.384 1.00 46.66 86 SER A N 1
ATOM 675 C CA . SER A 1 86 ? 3.136 23.512 26.350 1.00 46.66 86 SER A CA 1
ATOM 676 C C . SER A 1 86 ? 3.004 22.785 27.691 1.00 46.66 86 SER A C 1
ATOM 678 O O . SER A 1 86 ? 2.256 21.816 27.804 1.00 46.66 86 SER A O 1
ATOM 680 N N . SER A 1 87 ? 3.739 23.258 28.696 1.00 47.75 87 SER A N 1
ATOM 681 C CA . SER A 1 87 ? 3.532 22.895 30.097 1.00 47.75 87 SER A CA 1
ATOM 682 C C . SER A 1 87 ? 2.841 24.063 30.794 1.00 47.75 87 SER A C 1
ATOM 684 O O . SER A 1 87 ? 3.488 25.009 31.235 1.00 47.75 87 SER A O 1
ATOM 686 N N . ASP A 1 88 ? 1.513 23.999 30.843 1.00 49.19 88 ASP A N 1
ATOM 687 C CA . ASP A 1 88 ? 0.702 24.697 31.836 1.00 49.19 88 ASP A CA 1
ATOM 688 C C . ASP A 1 88 ? 0.625 23.769 33.057 1.00 49.19 88 ASP A C 1
ATOM 690 O O . ASP A 1 88 ? -0.068 22.754 33.027 1.00 49.19 88 ASP A O 1
ATOM 694 N N . GLU A 1 89 ? 1.403 24.053 34.103 1.00 59.56 89 GLU A N 1
ATOM 695 C CA . GLU A 1 89 ? 1.140 23.500 35.432 1.00 59.56 89 GLU A CA 1
ATOM 696 C C . GLU A 1 89 ? 1.381 24.580 36.487 1.00 59.56 89 GLU A C 1
ATOM 698 O O . GLU A 1 89 ? 2.496 24.977 36.822 1.00 59.56 89 GLU A O 1
ATOM 703 N N . ARG A 1 90 ? 0.250 25.098 36.953 1.00 54.12 90 ARG A N 1
ATOM 704 C CA . ARG A 1 90 ? 0.060 25.983 38.090 1.00 54.12 90 ARG A CA 1
ATOM 705 C C . ARG A 1 90 ? 0.334 25.210 39.380 1.00 54.12 90 ARG A C 1
ATOM 707 O O . ARG A 1 90 ? -0.442 24.325 39.724 1.00 54.12 90 ARG A O 1
ATOM 714 N N . THR A 1 91 ? 1.341 25.621 40.146 1.00 51.25 91 THR A N 1
ATOM 715 C CA . THR A 1 91 ? 1.430 25.297 41.577 1.00 51.25 91 THR A CA 1
ATOM 716 C C . THR A 1 91 ? 1.758 26.530 42.405 1.00 51.25 91 THR A C 1
ATOM 718 O O . THR A 1 91 ? 2.551 27.389 42.033 1.00 51.25 91 THR A O 1
ATOM 721 N N . GLU A 1 92 ? 1.035 26.595 43.507 1.00 57.28 92 GLU A N 1
ATOM 722 C CA . GLU A 1 92 ? 0.827 27.668 44.463 1.00 57.28 92 GLU A CA 1
ATOM 723 C C . GLU A 1 92 ? 1.805 27.524 45.654 1.00 57.28 92 GLU A C 1
ATOM 725 O O . GLU A 1 92 ? 2.377 26.453 45.844 1.00 57.28 92 GLU A O 1
ATOM 730 N N . VAL A 1 93 ? 1.872 28.568 46.493 1.00 57.84 93 VAL A N 1
ATOM 731 C CA . VAL A 1 93 ? 2.287 28.586 47.920 1.00 57.84 93 VAL A CA 1
ATOM 732 C C . VAL A 1 93 ? 3.736 28.995 48.275 1.00 57.84 93 VAL A C 1
ATOM 734 O O . VAL A 1 93 ? 4.688 28.239 48.136 1.00 57.84 93 VAL A O 1
ATOM 737 N N . SER A 1 94 ? 3.797 30.235 48.787 1.00 52.88 94 SER A N 1
ATOM 738 C CA . SER A 1 94 ? 4.378 30.756 50.045 1.00 52.88 94 SER A CA 1
ATOM 739 C C . SER A 1 94 ? 5.724 30.275 50.600 1.00 52.88 94 SER A C 1
ATOM 741 O O . SER A 1 94 ? 5.872 29.104 50.924 1.00 52.88 94 SER A O 1
ATOM 743 N N . GLU A 1 95 ? 6.579 31.249 50.943 1.00 52.56 95 GLU A N 1
ATOM 744 C CA . GLU A 1 95 ? 6.968 31.560 52.338 1.00 52.56 95 GLU A CA 1
ATOM 745 C C . GLU A 1 95 ? 7.397 33.033 52.471 1.00 52.56 95 GLU A C 1
ATOM 747 O O . GLU A 1 95 ? 8.014 33.553 51.510 1.00 52.56 95 GLU A O 1
#

pLDDT: mean 73.16, std 21.19, range [38.91, 94.69]

Organism: NCBI:txid2829795

Secondary structure (DSSP, 8-state):
--HHHHHHHHHHHH-GGGHHHHHHHHHH--SHHHHHHHHHHHHHHHHTT-TTT--SS--S-----------------------------------

Foldseek 3Di:
DDLLVVLLVVCVVQPVVCSVVSVVLCVVQVDPVSSVVVVVVQCVQVVCVHPVRDDPVPPDDPPDDDDDDDDDDDPDDDDDDPDDDDDDDDDDDDD